Protein AF-A0A7S2TX66-F1 (afdb_monomer)

Foldseek 3Di:
DAQDDEDDQDQFRFDNPPHDPVVNVVQCPQQQSVVVCVVCVVVRVVSVVCNPDVVSVQVVVCVVPVPDDPVPDDDDTGDHDQFDTDNNYTDQDFDWDADVVRPDIDRRDDHPPCVVCVVVVVVVVVVVCVVSPVD

Radius of gyration: 18.82 Å; Cα contacts (8 Å, |Δi|>4): 135; chains: 1; bounding box: 47×26×48 Å

pLDDT: mean 87.05, std 7.03, range [56.78, 96.19]

Nearest PDB structures (foldseek):
  8w7f-assembly1_C  TM=8.902E-01  e=5.234E-09  Drosophila melanogaster
  8w7f-assembly1_A  TM=8.826E-01  e=1.239E-08  Drosophila melanogaster
  8w78-assembly1_D  TM=8.844E-01  e=1.511E-08  Drosophila melanogaster
  8w75-assembly1_D  TM=8.886E-01  e=2.403E-08  Drosophila melanogaster
  8w75-assembly1_C  TM=8.761E-01  e=1.239E-08  Drosophila melanogaster

Secondary structure (DSSP, 8-state):
-PPPS---SSTT--STT---HHHHHHHHH-HHHHHHHHHHHHHHHHHHHHHH-HHHHHHHHHTT-TT--GGG------------EETTEE--S-EEEE-SSTT-EEEEE--SSTTTTHHHHHHHHHHHHHHHT--

Solvent-accessible surface area (backbone atoms only — not comparable to full-atom values): 8257 Å² total; per-residue (Å²): 133,70,73,61,95,62,89,61,41,23,96,85,29,65,46,98,82,36,67,36,71,67,57,37,48,52,50,71,66,32,63,8,49,45,56,45,42,73,77,40,47,70,60,44,54,52,41,52,52,42,59,72,33,63,68,58,47,46,56,60,47,30,76,80,42,69,85,64,53,74,89,76,60,74,91,77,80,69,82,74,80,79,74,42,65,48,75,89,16,76,56,79,56,74,39,74,45,74,42,90,72,77,79,47,74,45,82,64,23,68,46,84,64,43,80,85,42,39,69,64,50,51,49,54,51,51,54,51,38,48,77,68,60,71,103

Organism: NCBI:txid641309

Sequence (135 aa):
LGPNATLAFQREGYRYRDINPMELTETLTHPGVLKVFSKHMLSGVQEIYKDFVLSSQIARLQEYVPSITKDHIGGWKSGVRALAVNEDGILDEFVIEVGVPKRVMNVRNAPSPACTASLRIAQGVVDNAEAAGFF

Structure (mmCIF, N/CA/C/O backbone):
data_AF-A0A7S2TX66-F1
#
_entry.id   AF-A0A7S2TX66-F1
#
loop_
_atom_site.group_PDB
_atom_site.id
_atom_site.type_symbol
_atom_site.label_atom_id
_atom_site.label_alt_id
_atom_site.label_comp_id
_atom_site.label_asym_id
_atom_site.label_entity_id
_atom_site.label_seq_id
_atom_site.pdbx_PDB_ins_code
_atom_site.Cartn_x
_atom_site.Cartn_y
_atom_site.Cartn_z
_atom_site.occupancy
_atom_site.B_iso_or_equiv
_atom_site.auth_seq_id
_atom_site.auth_comp_id
_atom_site.auth_asym_id
_atom_site.auth_atom_id
_atom_site.pdbx_PDB_model_num
ATOM 1 N N . LEU A 1 1 ? -17.974 3.384 5.609 1.00 56.78 1 LEU A N 1
ATOM 2 C CA . LEU A 1 1 ? -16.550 3.750 5.454 1.00 56.78 1 LEU A CA 1
ATOM 3 C C . LEU A 1 1 ? -15.761 2.545 5.920 1.00 56.78 1 LEU A C 1
ATOM 5 O O . LEU A 1 1 ? -15.972 2.126 7.049 1.00 56.78 1 LEU A O 1
ATOM 9 N N . GLY A 1 2 ? -15.021 1.902 5.017 1.00 57.34 2 GLY A N 1
ATOM 10 C CA . GLY A 1 2 ? -14.142 0.798 5.400 1.00 57.34 2 GLY A CA 1
ATOM 11 C C . GLY A 1 2 ? -12.968 1.311 6.238 1.00 57.34 2 GLY A C 1
ATOM 12 O O . GLY A 1 2 ? -12.828 2.531 6.369 1.00 57.34 2 GLY A O 1
ATOM 13 N N . PRO A 1 3 ? -12.149 0.405 6.791 1.00 57.19 3 PRO A N 1
ATOM 14 C CA . PRO A 1 3 ? -10.958 0.794 7.523 1.00 57.19 3 PRO A CA 1
ATOM 15 C C . PRO A 1 3 ? -10.108 1.748 6.683 1.00 57.19 3 PRO A C 1
ATOM 17 O O . PRO A 1 3 ? -9.984 1.576 5.463 1.00 57.19 3 PRO A O 1
ATOM 20 N N . ASN A 1 4 ? -9.584 2.784 7.326 1.00 68.75 4 ASN A N 1
ATOM 21 C CA . ASN A 1 4 ? -8.738 3.755 6.649 1.00 68.75 4 ASN A CA 1
ATOM 22 C C . ASN A 1 4 ? -7.341 3.168 6.399 1.00 68.75 4 ASN A C 1
ATOM 24 O O . ASN A 1 4 ? -7.000 2.074 6.852 1.00 68.75 4 ASN A O 1
ATOM 28 N N . ALA A 1 5 ? -6.532 3.871 5.604 1.00 75.19 5 ALA A N 1
ATOM 29 C CA . ALA A 1 5 ? -5.207 3.398 5.214 1.00 75.19 5 ALA A CA 1
ATOM 30 C C . ALA A 1 5 ? -4.299 3.241 6.447 1.00 75.19 5 ALA A C 1
ATOM 32 O O . ALA A 1 5 ? -3.768 4.217 6.977 1.00 75.19 5 ALA A O 1
ATOM 33 N N . THR A 1 6 ? -4.125 2.000 6.889 1.00 82.62 6 THR A N 1
ATOM 34 C CA . THR A 1 6 ? -3.268 1.606 8.008 1.00 82.62 6 THR A CA 1
ATOM 35 C C . THR A 1 6 ? -2.161 0.676 7.516 1.00 82.62 6 THR A C 1
ATOM 37 O O . THR A 1 6 ? -2.221 0.139 6.407 1.00 82.62 6 THR A O 1
ATOM 40 N N . LEU A 1 7 ? -1.101 0.526 8.314 1.00 87.00 7 LEU A N 1
ATOM 41 C CA . LEU A 1 7 ? 0.012 -0.356 7.970 1.00 87.00 7 LEU A CA 1
ATOM 42 C C . LEU A 1 7 ? -0.458 -1.819 7.954 1.00 87.00 7 LEU A C 1
ATOM 44 O O . LEU A 1 7 ? -0.948 -2.318 8.966 1.00 87.00 7 LEU A O 1
ATOM 48 N N . ALA A 1 8 ? -0.234 -2.515 6.840 1.00 89.44 8 ALA A N 1
ATOM 49 C CA . ALA A 1 8 ? -0.342 -3.967 6.784 1.00 89.44 8 ALA A CA 1
ATOM 50 C C . ALA A 1 8 ? 0.913 -4.618 7.390 1.00 89.44 8 ALA A C 1
ATOM 52 O O . ALA A 1 8 ? 2.035 -4.197 7.111 1.00 89.44 8 ALA A O 1
ATOM 53 N N . PHE A 1 9 ? 0.736 -5.664 8.201 1.00 90.75 9 PHE A N 1
ATOM 54 C CA . PHE A 1 9 ? 1.845 -6.386 8.847 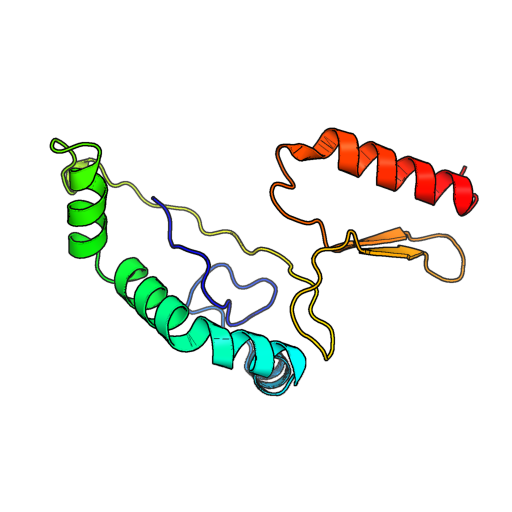1.00 90.75 9 PHE A CA 1
ATOM 55 C C . PHE A 1 9 ? 2.461 -7.488 7.968 1.00 90.75 9 PHE A C 1
ATOM 57 O O . PHE A 1 9 ? 3.316 -8.252 8.420 1.00 90.75 9 PHE A O 1
ATOM 64 N N . GLN A 1 10 ? 2.009 -7.561 6.719 1.00 92.50 10 GLN A N 1
ATOM 65 C CA . GLN A 1 10 ? 2.473 -8.439 5.656 1.00 92.50 10 GLN A CA 1
ATOM 66 C C . GLN A 1 10 ? 2.074 -7.804 4.311 1.00 92.50 10 GLN A C 1
ATOM 68 O O . GLN A 1 10 ? 0.996 -7.215 4.204 1.00 92.50 10 GLN A O 1
ATOM 73 N N . ARG A 1 11 ? 2.904 -7.939 3.273 1.00 90.06 11 ARG A N 1
ATOM 74 C CA . ARG A 1 11 ? 2.711 -7.371 1.922 1.00 90.06 11 ARG A CA 1
ATOM 75 C C . ARG A 1 11 ? 1.402 -7.799 1.260 1.00 90.06 11 ARG A C 1
ATOM 77 O O . ARG A 1 11 ? 0.828 -7.036 0.493 1.00 90.06 11 ARG A O 1
ATOM 84 N N . GLU A 1 12 ? 0.921 -8.993 1.591 1.00 91.06 12 GLU A N 1
ATOM 85 C CA . GLU A 1 12 ? -0.353 -9.555 1.122 1.00 91.06 12 GLU A CA 1
ATOM 86 C C . GLU A 1 12 ? -1.303 -9.879 2.291 1.00 91.06 12 GLU A C 1
ATOM 88 O O . GLU A 1 12 ? -2.189 -10.722 2.176 1.00 91.06 12 GLU A O 1
ATOM 93 N N . GLY A 1 13 ? -1.114 -9.225 3.442 1.00 90.62 13 GLY A N 1
ATOM 94 C CA . GLY A 1 13 ? -1.928 -9.436 4.638 1.00 90.62 13 GLY A CA 1
ATOM 95 C C . GLY A 1 13 ? -3.256 -8.688 4.567 1.00 90.62 13 GLY A C 1
ATOM 96 O O . GLY A 1 13 ? -3.308 -7.477 4.770 1.00 90.62 13 GLY A O 1
ATOM 97 N N . TYR A 1 14 ? -4.350 -9.406 4.319 1.00 88.75 14 TYR A N 1
ATOM 98 C CA . TYR A 1 14 ? -5.693 -8.820 4.260 1.00 88.75 14 TYR A CA 1
ATOM 99 C C . TYR A 1 14 ? -6.351 -8.721 5.644 1.00 88.75 14 TYR A C 1
ATOM 101 O O . TYR A 1 14 ? -7.383 -8.069 5.795 1.00 88.75 14 TYR A O 1
ATOM 109 N N . ARG A 1 15 ? -5.807 -9.352 6.683 1.00 87.88 15 ARG A N 1
ATOM 110 C CA . ARG A 1 15 ? -6.337 -9.297 8.053 1.00 87.88 15 ARG A CA 1
ATOM 111 C C . ARG A 1 15 ? -5.289 -8.716 8.990 1.00 87.88 15 ARG A C 1
ATOM 113 O O . ARG A 1 15 ? -4.108 -8.985 8.840 1.00 87.88 15 ARG A O 1
ATOM 120 N N . TYR A 1 16 ? -5.720 -8.052 10.062 1.00 83.75 16 TYR A N 1
ATOM 121 C CA . TYR A 1 16 ? -4.800 -7.586 11.115 1.00 83.75 16 TYR A CA 1
ATOM 122 C C . TYR A 1 16 ? -4.005 -8.711 11.800 1.00 83.75 16 TYR A C 1
ATOM 124 O O . TYR A 1 16 ? -3.012 -8.444 12.466 1.00 83.75 16 TYR A O 1
ATOM 132 N N . ARG A 1 17 ? -4.463 -9.964 11.682 1.00 88.44 17 ARG A N 1
ATOM 133 C CA . ARG A 1 17 ? -3.769 -11.145 12.214 1.00 88.44 17 ARG A CA 1
ATOM 134 C C . ARG A 1 17 ? -2.764 -11.746 11.228 1.00 88.44 17 ARG A C 1
ATOM 136 O O . ARG A 1 17 ? -2.015 -12.629 11.633 1.00 88.44 17 ARG A O 1
ATOM 143 N N . ASP A 1 18 ? -2.753 -11.289 9.977 1.00 92.44 18 ASP A N 1
ATOM 144 C CA . ASP A 1 18 ? -1.798 -11.729 8.964 1.00 92.44 18 ASP A CA 1
ATOM 145 C C . ASP A 1 18 ? -0.494 -10.964 9.209 1.00 92.44 18 ASP A C 1
ATOM 147 O O . ASP A 1 18 ? -0.343 -9.802 8.830 1.00 92.44 18 ASP A O 1
ATOM 151 N N . ILE A 1 19 ? 0.408 -11.596 9.957 1.00 94.31 19 ILE A N 1
ATOM 152 C CA . ILE A 1 19 ? 1.662 -10.997 10.408 1.00 94.31 19 ILE A CA 1
ATOM 153 C C . ILE A 1 19 ? 2.806 -11.842 9.866 1.00 94.31 19 ILE A C 1
ATOM 155 O O . ILE A 1 19 ? 2.923 -13.021 10.203 1.00 94.31 19 ILE A O 1
ATOM 159 N N . ASN A 1 20 ? 3.690 -11.212 9.096 1.00 96.19 20 ASN A N 1
ATOM 160 C CA . ASN A 1 20 ? 4.980 -11.780 8.740 1.00 96.19 20 ASN A CA 1
ATOM 161 C C . ASN A 1 20 ? 6.075 -10.989 9.476 1.00 96.19 20 ASN A C 1
ATOM 163 O O . ASN A 1 20 ? 6.384 -9.867 9.072 1.00 96.19 20 ASN A O 1
ATOM 167 N N . PRO A 1 21 ? 6.685 -11.545 10.543 1.00 95.19 21 PRO A N 1
ATOM 168 C CA . PRO A 1 21 ? 7.699 -10.839 11.322 1.00 95.19 21 PRO A CA 1
ATOM 169 C C . PRO A 1 21 ? 8.880 -10.347 10.482 1.00 95.19 21 PRO A C 1
ATOM 171 O O . PRO A 1 21 ? 9.390 -9.266 10.742 1.00 95.19 21 PRO A O 1
ATOM 174 N N . MET A 1 22 ? 9.286 -11.102 9.457 1.00 96.06 22 MET A N 1
ATOM 175 C CA . MET A 1 22 ? 10.417 -10.744 8.601 1.00 96.06 22 MET A CA 1
ATOM 176 C C . MET A 1 22 ? 10.108 -9.507 7.752 1.00 96.06 22 MET A C 1
ATOM 178 O O . MET A 1 22 ? 10.880 -8.552 7.757 1.00 96.06 22 MET A O 1
ATOM 182 N N . GLU A 1 23 ? 8.953 -9.494 7.083 1.00 94.56 23 GLU A N 1
ATOM 183 C CA . GLU A 1 23 ? 8.502 -8.344 6.284 1.00 94.56 23 GLU A CA 1
ATOM 184 C C . GLU A 1 23 ? 8.201 -7.125 7.159 1.00 94.56 23 GLU A C 1
ATOM 186 O O . GLU A 1 23 ? 8.483 -5.987 6.777 1.00 94.56 23 GLU A O 1
ATOM 191 N N . LEU A 1 24 ? 7.645 -7.354 8.351 1.00 93.81 24 LEU A N 1
ATOM 192 C CA . LEU A 1 24 ? 7.369 -6.292 9.305 1.00 93.81 24 LEU A CA 1
ATOM 193 C C . LEU A 1 24 ? 8.668 -5.662 9.809 1.00 93.81 24 LEU A C 1
ATOM 195 O O . LEU A 1 24 ? 8.764 -4.439 9.846 1.00 93.81 24 LEU A O 1
ATOM 199 N N . THR A 1 25 ? 9.678 -6.465 10.158 1.00 95.31 25 THR A N 1
ATOM 200 C CA . THR A 1 25 ? 10.999 -5.947 10.526 1.00 95.31 25 THR A CA 1
ATOM 201 C C . THR A 1 25 ? 11.614 -5.169 9.369 1.00 95.31 25 THR A C 1
ATOM 203 O O . THR A 1 25 ? 11.991 -4.025 9.587 1.00 95.31 25 THR A O 1
ATOM 206 N N . GLU A 1 26 ? 11.633 -5.715 8.148 1.00 94.56 26 GLU A N 1
ATOM 207 C CA . GLU A 1 26 ? 12.142 -5.018 6.954 1.00 94.56 26 GLU A CA 1
ATOM 208 C C . GLU A 1 26 ? 11.486 -3.637 6.787 1.00 94.56 26 GLU A C 1
ATOM 210 O O . GLU A 1 26 ? 12.172 -2.621 6.659 1.00 94.56 26 GLU A O 1
ATOM 215 N N . THR A 1 27 ? 10.155 -3.593 6.887 1.00 92.62 27 THR A N 1
ATOM 216 C CA . THR A 1 27 ? 9.352 -2.370 6.767 1.00 92.62 27 THR A CA 1
ATOM 217 C C . THR A 1 27 ? 9.663 -1.371 7.881 1.00 92.62 27 THR A C 1
ATOM 219 O O . THR A 1 27 ? 9.870 -0.191 7.610 1.00 92.62 27 THR A O 1
ATOM 222 N N . LEU A 1 28 ? 9.736 -1.828 9.133 1.00 92.62 28 LEU A N 1
ATOM 223 C CA . LEU A 1 28 ? 10.006 -0.973 10.291 1.00 92.62 28 LEU A CA 1
ATOM 224 C C . LEU A 1 28 ? 11.471 -0.529 10.389 1.00 92.62 28 LEU A C 1
ATOM 226 O O . LEU A 1 28 ? 11.753 0.435 11.090 1.00 92.62 28 LEU A O 1
ATOM 230 N N . THR A 1 29 ? 12.401 -1.190 9.698 1.00 94.69 29 THR A N 1
ATOM 231 C CA . THR A 1 29 ? 13.811 -0.771 9.642 1.00 94.69 29 THR A CA 1
ATOM 232 C C . THR A 1 29 ? 14.152 0.055 8.406 1.00 94.69 29 THR A C 1
ATOM 234 O O . THR A 1 29 ? 15.227 0.649 8.354 1.00 94.69 29 THR A O 1
ATOM 237 N N . HIS A 1 30 ? 13.263 0.122 7.411 1.00 94.62 30 HIS A N 1
ATOM 238 C CA . HIS A 1 30 ? 13.531 0.857 6.182 1.00 94.62 30 HIS A CA 1
ATOM 239 C C . HIS A 1 30 ? 13.538 2.378 6.443 1.00 94.62 30 HIS A C 1
ATOM 241 O O . HIS A 1 30 ? 12.532 2.929 6.907 1.00 94.62 30 HIS A O 1
ATOM 247 N N . PRO A 1 31 ? 14.624 3.103 6.112 1.00 94.06 31 PRO A N 1
ATOM 248 C CA . PRO A 1 31 ? 14.799 4.508 6.495 1.00 94.06 31 PRO A CA 1
ATOM 249 C C . PRO A 1 31 ? 13.706 5.420 5.927 1.00 94.06 31 PRO A C 1
ATOM 251 O O . PRO A 1 31 ? 13.162 6.266 6.640 1.00 94.06 31 PRO A O 1
ATOM 254 N N . GLY A 1 32 ? 13.302 5.196 4.676 1.00 93.88 32 GLY A N 1
ATOM 255 C CA . GLY A 1 32 ? 12.210 5.950 4.063 1.00 93.88 32 GLY A CA 1
ATOM 256 C C . GLY A 1 32 ? 10.849 5.690 4.697 1.00 93.88 32 GLY A C 1
ATOM 257 O O . GLY A 1 32 ? 10.039 6.604 4.829 1.00 93.88 32 GLY A O 1
ATOM 258 N N . VAL A 1 33 ? 10.610 4.459 5.161 1.00 92.50 33 VAL A N 1
ATOM 259 C CA . VAL A 1 33 ? 9.361 4.106 5.843 1.00 92.50 33 VAL A CA 1
ATOM 260 C C . VAL A 1 33 ? 9.326 4.779 7.212 1.00 92.50 33 VAL A C 1
ATOM 262 O O . VAL A 1 33 ? 8.333 5.411 7.559 1.00 92.50 33 VAL A O 1
ATOM 265 N N . LEU A 1 34 ? 10.436 4.753 7.952 1.00 92.69 34 LEU A N 1
ATOM 266 C CA . LEU A 1 34 ? 10.578 5.472 9.220 1.00 92.69 34 LEU A CA 1
ATOM 267 C C . LEU A 1 34 ? 10.375 6.986 9.068 1.00 92.69 34 LEU A C 1
ATOM 269 O O . LEU A 1 34 ? 9.718 7.611 9.901 1.00 92.69 34 LEU A O 1
ATOM 273 N N . LYS A 1 35 ? 10.887 7.581 7.986 1.00 92.25 35 LYS A N 1
ATOM 274 C CA . LYS A 1 35 ? 10.697 9.004 7.661 1.00 92.25 35 LYS A CA 1
ATOM 275 C C . LYS A 1 35 ? 9.235 9.346 7.354 1.00 92.25 35 LYS A C 1
ATOM 277 O O . LYS A 1 35 ? 8.778 10.436 7.687 1.00 92.25 35 LYS A O 1
ATOM 282 N N . VAL A 1 36 ? 8.495 8.426 6.739 1.00 89.81 36 VAL A N 1
ATOM 283 C CA . VAL A 1 36 ? 7.049 8.565 6.497 1.00 89.81 36 VAL A CA 1
ATOM 284 C C . VAL A 1 36 ? 6.274 8.410 7.803 1.00 89.81 36 VAL A C 1
ATOM 286 O O . VAL A 1 36 ? 5.427 9.248 8.116 1.00 89.81 36 VAL A O 1
ATOM 289 N N . PHE A 1 37 ? 6.596 7.390 8.601 1.00 88.81 37 PHE A N 1
ATOM 290 C CA . PHE A 1 37 ? 5.970 7.171 9.900 1.00 88.81 37 PHE A CA 1
ATOM 291 C C . PHE A 1 37 ? 6.152 8.370 10.816 1.00 88.81 37 PHE A C 1
ATOM 293 O O . PHE A 1 37 ? 5.162 8.870 11.333 1.00 88.81 37 PHE A O 1
ATOM 300 N N . SER A 1 38 ? 7.365 8.904 10.967 1.00 89.25 38 SER A N 1
ATOM 301 C CA . SER A 1 38 ? 7.619 10.040 11.864 1.00 89.25 38 SER A CA 1
ATOM 302 C C . SER A 1 38 ? 6.775 11.277 11.536 1.00 89.25 38 SER A C 1
ATOM 304 O O . SER A 1 38 ? 6.357 11.989 12.448 1.00 89.25 38 SER A O 1
ATOM 306 N N . LYS A 1 39 ? 6.446 11.497 10.256 1.00 87.00 39 LYS A N 1
ATOM 307 C CA . LYS A 1 39 ? 5.562 12.584 9.807 1.00 87.00 39 LYS A CA 1
ATOM 308 C C . LYS A 1 39 ? 4.074 12.305 10.047 1.00 87.00 39 LYS A C 1
ATOM 310 O O . LYS A 1 39 ? 3.307 13.247 10.227 1.00 87.00 39 LYS A O 1
ATOM 315 N N . HIS A 1 40 ? 3.661 11.035 10.053 1.00 83.94 40 HIS A N 1
ATOM 316 C CA . HIS A 1 40 ? 2.250 10.619 10.048 1.00 83.94 40 HIS A CA 1
ATOM 317 C C . HIS A 1 40 ? 1.857 9.681 11.204 1.00 83.94 40 HIS A C 1
ATOM 319 O O . HIS A 1 40 ? 0.782 9.080 11.181 1.00 83.94 40 HIS A O 1
ATOM 325 N N . MET A 1 41 ? 2.687 9.562 12.245 1.00 81.44 41 MET A N 1
ATOM 326 C CA . MET A 1 41 ? 2.451 8.646 13.367 1.00 81.44 41 MET A CA 1
ATOM 327 C C . MET A 1 41 ? 1.114 8.918 14.054 1.00 81.44 41 MET A C 1
ATOM 329 O O . MET A 1 41 ? 0.335 7.996 14.295 1.00 81.44 41 MET A O 1
ATOM 333 N N . LEU A 1 42 ? 0.840 10.190 14.356 1.00 81.62 42 LEU A N 1
ATOM 334 C CA . LEU A 1 42 ? -0.367 10.579 15.080 1.00 81.62 42 LEU A CA 1
ATOM 335 C C . LEU A 1 42 ? -1.628 10.237 14.281 1.00 81.62 42 LEU A C 1
ATOM 337 O O . LEU A 1 42 ? -2.564 9.664 14.834 1.00 81.62 42 LEU A O 1
ATOM 341 N N . SER A 1 43 ? -1.631 10.535 12.979 1.00 79.12 43 SER A N 1
ATOM 342 C CA . SER A 1 43 ? -2.746 10.172 12.106 1.00 79.12 43 SER A CA 1
ATOM 343 C C . SER A 1 43 ? -2.892 8.657 12.000 1.00 79.12 43 SER A C 1
ATOM 345 O O . SER A 1 43 ? -4.001 8.157 12.125 1.00 79.12 43 SER A O 1
ATOM 347 N N . GLY A 1 44 ? -1.790 7.911 11.866 1.00 80.25 44 GLY A N 1
ATOM 348 C CA . GLY A 1 44 ? -1.825 6.449 11.769 1.00 80.25 44 GLY A CA 1
ATOM 349 C C . GLY A 1 44 ? -2.455 5.784 12.996 1.00 80.25 44 GLY A C 1
ATOM 350 O O . GLY A 1 44 ? -3.330 4.934 12.855 1.00 80.25 44 GLY A O 1
ATOM 351 N N . VAL A 1 45 ? -2.079 6.213 14.206 1.00 81.25 45 VAL A N 1
ATOM 352 C CA . VAL A 1 45 ? -2.667 5.692 15.454 1.00 81.25 45 VAL A CA 1
ATOM 353 C C . VAL A 1 45 ? -4.149 6.050 15.567 1.00 81.25 45 VAL A C 1
ATOM 355 O O . VAL A 1 45 ? -4.958 5.212 15.963 1.00 81.25 45 VAL A O 1
ATOM 358 N N . GLN A 1 46 ? -4.521 7.279 15.201 1.00 80.50 46 GLN A N 1
ATOM 359 C CA . GLN A 1 46 ? -5.921 7.699 15.197 1.00 80.50 46 GLN A CA 1
ATOM 360 C C . GLN A 1 46 ? -6.762 6.888 14.208 1.00 80.50 46 GLN A C 1
ATOM 362 O O . GLN A 1 46 ? -7.906 6.570 14.525 1.00 80.50 46 GLN A O 1
ATOM 367 N N . GLU A 1 47 ? -6.218 6.539 13.041 1.00 82.12 47 GLU A N 1
ATOM 368 C CA . GLU A 1 47 ? -6.918 5.696 12.069 1.00 82.12 47 GLU A CA 1
ATOM 369 C C . GLU A 1 47 ? -7.092 4.265 12.572 1.00 82.12 47 GLU A C 1
ATOM 371 O O . GLU A 1 47 ? -8.208 3.756 12.562 1.00 82.12 47 GLU A O 1
ATOM 376 N N . ILE A 1 48 ? -6.049 3.662 13.151 1.00 80.19 48 ILE A N 1
ATOM 377 C CA . ILE A 1 48 ? -6.164 2.341 13.785 1.00 80.19 48 ILE A CA 1
ATOM 378 C C . ILE A 1 48 ? -7.255 2.360 14.864 1.00 80.19 48 ILE A C 1
ATOM 380 O O . ILE A 1 48 ? -8.124 1.493 14.891 1.00 80.19 48 ILE A O 1
ATOM 384 N N . TYR A 1 49 ? -7.263 3.366 15.741 1.00 80.56 49 TYR A N 1
ATOM 385 C CA . TYR A 1 49 ? -8.285 3.474 16.783 1.00 80.56 49 TYR A CA 1
ATOM 386 C C . TYR A 1 49 ? -9.707 3.551 16.204 1.00 80.56 49 TYR A C 1
ATOM 388 O O . TYR A 1 49 ? -10.613 2.867 16.685 1.00 80.56 49 TYR A O 1
ATOM 396 N N . LYS A 1 50 ? -9.908 4.347 15.148 1.00 76.25 50 LYS A N 1
ATOM 397 C CA . LYS A 1 50 ? -11.203 4.442 14.459 1.00 76.25 50 LYS A CA 1
ATOM 398 C C . LYS A 1 50 ? -11.594 3.113 13.820 1.00 76.25 50 LYS A C 1
ATOM 400 O O . LYS A 1 50 ? -12.766 2.760 13.881 1.00 76.25 50 LYS A O 1
ATOM 405 N N . ASP A 1 51 ? -10.650 2.356 13.272 1.00 77.50 51 ASP A N 1
ATOM 406 C CA . ASP A 1 51 ? -10.917 1.065 12.631 1.00 77.50 51 ASP A CA 1
ATOM 407 C C . ASP A 1 51 ? -11.434 0.006 13.625 1.00 77.50 51 ASP A C 1
ATOM 409 O O . ASP A 1 51 ? -12.290 -0.808 13.273 1.00 77.50 51 ASP A O 1
ATOM 413 N N . PHE A 1 52 ? -10.981 0.044 14.884 1.00 79.31 52 PHE A N 1
ATOM 414 C CA . PHE A 1 52 ? -11.402 -0.910 15.920 1.00 79.31 52 PHE A CA 1
ATOM 415 C C . PHE A 1 52 ? -12.663 -0.494 16.693 1.00 79.31 52 PHE A C 1
ATOM 417 O O . PHE A 1 52 ? -13.358 -1.354 17.241 1.00 79.31 52 PHE A O 1
ATOM 424 N N . VAL A 1 53 ? -12.988 0.801 16.750 1.00 84.69 53 VAL A N 1
ATOM 425 C CA . VAL A 1 53 ? -14.113 1.314 17.546 1.00 84.69 53 VAL A CA 1
ATOM 426 C C . VAL A 1 53 ? -15.311 1.631 16.653 1.00 84.69 53 VAL A C 1
ATOM 428 O O . VAL A 1 53 ? -15.488 2.750 16.175 1.00 84.69 53 VAL A O 1
ATOM 431 N N . LEU A 1 54 ? -16.194 0.643 16.483 1.00 83.38 54 LEU A N 1
ATOM 432 C CA . LEU A 1 54 ? -17.395 0.754 15.642 1.00 83.38 54 LEU A CA 1
ATOM 433 C C . LEU A 1 54 ? -18.284 1.963 15.991 1.00 83.38 54 LEU A C 1
ATOM 435 O O . LEU A 1 54 ? -18.836 2.602 15.100 1.00 83.38 54 LEU A O 1
ATOM 439 N N . SER A 1 55 ? -18.417 2.311 17.274 1.00 85.75 55 SER A N 1
ATOM 440 C CA . SER A 1 55 ? -19.196 3.483 17.702 1.00 85.75 55 SER A CA 1
ATOM 441 C C . SER A 1 55 ? -18.597 4.802 17.209 1.00 85.75 55 SER A C 1
ATOM 443 O O . SER A 1 55 ? -19.343 5.696 16.820 1.00 85.75 55 SER A O 1
ATOM 445 N N . SER A 1 56 ? -17.266 4.905 17.165 1.00 84.12 56 SER A N 1
ATOM 446 C CA . SER A 1 56 ? -16.547 6.064 16.625 1.00 84.12 56 SER A CA 1
ATOM 447 C C . SER A 1 56 ? -16.783 6.201 15.117 1.00 84.12 56 SER A C 1
ATOM 449 O O . SER A 1 56 ? -17.052 7.294 14.620 1.00 84.12 56 SER A O 1
ATOM 451 N N . GLN A 1 57 ? -16.787 5.077 14.391 1.00 84.06 57 GLN A N 1
ATOM 452 C CA . GLN A 1 57 ? -17.117 5.059 12.962 1.00 84.06 57 GLN A CA 1
ATOM 453 C C . GLN A 1 57 ? -18.557 5.506 12.701 1.00 84.06 57 GLN A C 1
ATOM 455 O O . GLN A 1 57 ? -18.789 6.316 11.805 1.00 84.06 57 GLN A O 1
ATOM 460 N N . ILE A 1 58 ? -19.519 5.002 13.484 1.00 88.44 58 ILE A N 1
ATOM 461 C CA . ILE A 1 58 ? -20.933 5.389 13.374 1.00 88.44 58 ILE A CA 1
ATOM 462 C C . ILE A 1 58 ? -21.098 6.882 13.650 1.00 88.44 58 ILE A C 1
ATOM 464 O O . ILE A 1 58 ? -21.714 7.566 12.840 1.00 88.44 58 ILE A O 1
ATOM 468 N N . ALA A 1 59 ? -20.513 7.401 14.733 1.00 88.44 5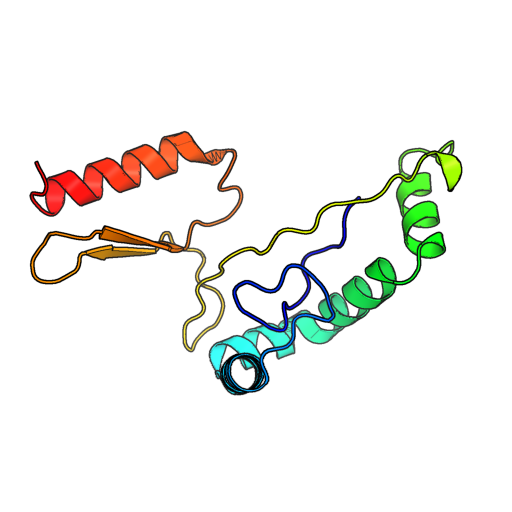9 ALA A N 1
ATOM 469 C CA . ALA A 1 59 ? -20.610 8.818 15.081 1.00 88.44 59 ALA A CA 1
ATOM 470 C C . ALA A 1 59 ? -20.105 9.719 13.942 1.00 88.44 59 ALA A C 1
ATOM 472 O O . ALA A 1 59 ? -20.760 10.690 13.576 1.00 88.44 59 ALA A O 1
ATOM 473 N N . ARG A 1 60 ? -18.987 9.347 13.307 1.00 86.25 60 ARG A N 1
ATOM 474 C CA . ARG A 1 60 ? -18.433 10.096 12.173 1.00 86.25 60 ARG A CA 1
ATOM 475 C C . ARG A 1 60 ? -19.261 9.957 10.897 1.00 86.25 60 ARG A C 1
ATOM 477 O O . ARG A 1 60 ? -19.357 10.899 10.123 1.00 86.25 60 ARG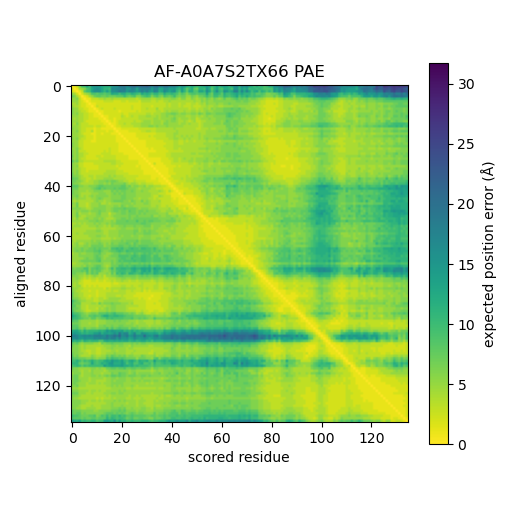 A O 1
ATOM 484 N N . LEU A 1 61 ? -19.874 8.798 10.662 1.00 88.25 61 LEU A N 1
ATOM 485 C CA . LEU A 1 61 ? -20.835 8.619 9.570 1.00 88.25 61 LEU A CA 1
ATOM 486 C C . LEU A 1 61 ? -22.090 9.473 9.777 1.00 88.25 61 LEU A C 1
ATOM 488 O O . LEU A 1 61 ? -22.615 10.022 8.812 1.00 88.25 61 LEU A O 1
ATOM 492 N N . GLN A 1 62 ? -22.534 9.621 11.024 1.00 92.81 62 GLN A N 1
ATOM 493 C CA . GLN A 1 62 ? -23.690 10.434 11.393 1.00 92.81 62 GLN A CA 1
ATOM 494 C C . GLN A 1 62 ? -23.467 11.937 11.181 1.00 92.81 62 GLN A C 1
ATOM 496 O O . GLN A 1 62 ? -24.447 12.650 10.987 1.00 92.81 62 GLN A O 1
ATOM 501 N N . GLU A 1 63 ? -22.213 12.410 11.116 1.00 93.00 63 GLU A N 1
ATOM 502 C CA . GLU A 1 63 ? -21.893 13.779 10.670 1.00 93.00 63 GLU A CA 1
ATOM 503 C C . GLU A 1 63 ? -22.380 14.044 9.230 1.00 93.00 63 GLU A C 1
ATOM 505 O O . GLU A 1 63 ? -22.734 15.173 8.901 1.00 93.00 63 GLU A O 1
ATOM 510 N N . TYR A 1 64 ? -22.432 13.010 8.379 1.00 91.88 64 TYR A N 1
ATOM 511 C CA . TYR A 1 64 ? -22.880 13.107 6.982 1.00 91.88 64 TYR A CA 1
ATOM 512 C C . TYR A 1 64 ? -24.306 12.585 6.784 1.00 91.88 64 TYR A C 1
ATOM 514 O O . TYR A 1 64 ? -25.081 13.159 6.022 1.00 91.88 64 TYR A O 1
ATOM 522 N N . VAL A 1 65 ? -24.652 11.478 7.447 1.00 93.94 65 VAL A N 1
ATOM 523 C CA . VAL A 1 65 ? -25.955 10.810 7.334 1.00 93.94 65 VAL A CA 1
ATOM 524 C C . VAL A 1 65 ? -26.455 10.434 8.738 1.00 93.94 65 VAL A C 1
ATOM 526 O O . VAL A 1 65 ? -26.193 9.324 9.212 1.00 93.94 65 VAL A O 1
ATOM 529 N N . PRO A 1 66 ? -27.201 11.330 9.417 1.00 94.25 66 PRO A N 1
ATOM 530 C CA . PRO A 1 66 ? -27.594 11.160 10.822 1.00 94.25 66 PRO A CA 1
ATOM 531 C C . PRO A 1 66 ? -28.434 9.912 11.125 1.00 94.25 66 PRO A C 1
ATOM 533 O O . PRO A 1 66 ? -28.462 9.444 12.258 1.00 94.25 66 PRO A O 1
ATOM 536 N N . SER A 1 67 ? -29.120 9.357 10.123 1.00 94.81 67 SER A N 1
ATOM 537 C CA . SER A 1 67 ? -29.969 8.168 10.263 1.00 94.81 67 SER A CA 1
ATOM 538 C C . SER A 1 67 ? -29.201 6.842 10.262 1.00 94.81 67 SER A C 1
ATOM 540 O O . SER A 1 67 ? -29.813 5.785 10.423 1.00 94.81 67 SER A O 1
ATOM 542 N N . ILE A 1 68 ? -27.875 6.853 10.069 1.00 92.62 68 ILE A N 1
ATOM 543 C CA . ILE A 1 68 ? -27.070 5.631 10.124 1.00 92.62 68 ILE A CA 1
ATOM 544 C C . ILE A 1 68 ? -27.086 5.063 11.547 1.00 92.62 68 ILE A C 1
ATOM 546 O O . ILE A 1 68 ? -26.767 5.745 12.519 1.00 92.62 68 ILE A O 1
ATOM 550 N N . THR A 1 69 ? -27.419 3.780 11.652 1.00 90.94 69 THR A N 1
ATOM 551 C CA . THR A 1 69 ? -27.364 2.983 12.874 1.00 90.94 69 THR A CA 1
ATOM 552 C C . THR A 1 69 ? -26.419 1.806 12.655 1.00 90.94 69 THR A C 1
ATOM 554 O O . THR A 1 69 ? -25.962 1.542 11.539 1.00 90.94 69 THR A O 1
ATOM 557 N N . LYS A 1 70 ? -26.131 1.067 13.728 1.00 88.06 70 LYS A N 1
ATOM 558 C CA . LYS A 1 70 ? -25.307 -0.143 13.669 1.00 88.06 70 LYS A CA 1
ATOM 559 C C . LYS A 1 70 ? -25.883 -1.203 12.720 1.00 88.06 70 LYS A C 1
ATOM 561 O O . LYS A 1 70 ? -25.111 -1.906 12.081 1.00 88.06 70 LYS A O 1
ATOM 566 N N . ASP A 1 71 ? -27.206 -1.281 12.595 1.00 89.44 71 ASP A N 1
ATOM 567 C CA . ASP A 1 71 ? -27.886 -2.293 11.774 1.00 89.44 71 ASP A CA 1
ATOM 568 C C . ASP A 1 71 ? -27.690 -2.066 10.268 1.00 89.44 71 ASP A C 1
ATOM 570 O O . ASP A 1 71 ? -27.835 -2.986 9.469 1.00 89.44 71 ASP A O 1
ATOM 574 N N . HIS A 1 72 ? -27.295 -0.852 9.874 1.00 88.50 72 HIS A N 1
ATOM 575 C CA . HIS A 1 72 ? -26.916 -0.530 8.498 1.00 88.50 72 HIS A CA 1
ATOM 576 C C . HIS A 1 72 ? -25.464 -0.918 8.171 1.00 88.50 72 HIS A C 1
ATOM 578 O O . HIS A 1 72 ? -25.043 -0.805 7.018 1.00 88.50 72 HIS A O 1
ATOM 584 N N . ILE A 1 73 ? -24.678 -1.356 9.162 1.00 82.81 73 ILE A N 1
ATOM 585 C CA . ILE A 1 73 ? -23.271 -1.716 8.975 1.00 82.81 73 ILE A CA 1
ATOM 586 C C . ILE A 1 73 ? -23.151 -3.225 8.761 1.00 82.81 73 ILE A C 1
ATOM 588 O O . ILE A 1 73 ? -23.227 -4.021 9.695 1.00 82.81 73 ILE A O 1
ATOM 592 N N . GLY A 1 74 ? -22.926 -3.607 7.504 1.00 81.12 74 GLY A N 1
ATOM 593 C CA . GLY A 1 74 ? -22.546 -4.965 7.126 1.00 81.12 74 GLY A CA 1
ATOM 594 C C . GLY A 1 74 ? -21.046 -5.236 7.283 1.00 81.12 74 GLY A C 1
ATOM 595 O O . GLY A 1 74 ? -20.252 -4.351 7.602 1.00 81.12 74 GLY A O 1
ATOM 596 N N . GLY A 1 75 ? -20.645 -6.479 7.010 1.00 76.88 75 GLY A N 1
ATOM 597 C CA . GLY A 1 75 ? -19.231 -6.843 6.933 1.00 76.88 75 GLY A CA 1
ATOM 598 C C . GLY A 1 75 ? -18.523 -6.110 5.792 1.00 76.88 75 GLY A C 1
ATOM 599 O O . GLY A 1 75 ? -19.083 -5.925 4.712 1.00 76.88 75 GLY A O 1
ATOM 600 N N . TRP A 1 76 ? -17.274 -5.716 6.020 1.00 75.88 76 TRP A N 1
ATOM 601 C CA . TRP A 1 76 ? -16.424 -5.109 5.002 1.00 75.88 76 TRP A CA 1
ATOM 602 C C . TRP A 1 76 ? -15.337 -6.080 4.550 1.00 75.88 76 TRP A C 1
ATOM 604 O O . TRP A 1 76 ? -14.890 -6.952 5.297 1.00 75.88 76 TRP A O 1
ATOM 614 N N . LYS A 1 77 ? -14.896 -5.904 3.305 1.00 79.50 77 LYS A N 1
ATOM 615 C CA . LYS A 1 77 ? -13.651 -6.494 2.818 1.00 79.50 77 LYS A CA 1
ATOM 616 C C . LYS A 1 77 ? -12.522 -5.499 3.050 1.00 79.50 77 LYS A C 1
ATOM 618 O O . LYS A 1 77 ? -12.726 -4.290 2.959 1.00 79.50 77 LYS A O 1
ATOM 623 N N . SER A 1 78 ? -11.345 -6.016 3.349 1.00 84.69 78 SER A N 1
ATOM 624 C CA . SER A 1 78 ? -10.101 -5.258 3.358 1.00 84.69 78 SER A CA 1
ATOM 625 C C . SER A 1 78 ? -9.477 -5.250 1.964 1.00 84.69 78 SER A C 1
ATOM 627 O O . SER A 1 78 ? -9.759 -6.114 1.130 1.00 84.69 78 SER A O 1
ATOM 629 N N . GLY A 1 79 ? -8.619 -4.267 1.718 1.00 86.69 79 GLY A N 1
ATOM 630 C CA . GLY A 1 79 ? -7.762 -4.212 0.543 1.00 86.69 79 GLY A CA 1
ATOM 631 C C . GLY A 1 79 ? -6.355 -3.819 0.963 1.00 86.69 79 GLY A C 1
ATOM 632 O O . GLY A 1 79 ? -6.196 -3.006 1.872 1.00 86.69 79 GLY A O 1
ATOM 633 N N . VAL A 1 80 ? -5.350 -4.387 0.300 1.00 88.19 80 VAL A N 1
ATOM 634 C CA . VAL A 1 80 ? -3.950 -4.003 0.489 1.00 88.19 80 VAL A CA 1
ATOM 635 C C . VAL A 1 80 ? -3.513 -3.178 -0.712 1.00 88.19 80 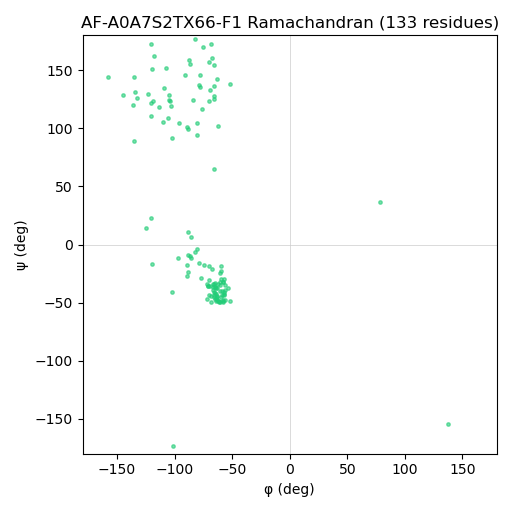VAL A C 1
ATOM 637 O O . VAL A 1 80 ? -3.723 -3.571 -1.860 1.00 88.19 80 VAL A O 1
ATOM 640 N N . ARG A 1 81 ? -2.928 -2.010 -0.449 1.00 87.12 81 ARG A N 1
ATOM 641 C CA . ARG A 1 81 ? -2.385 -1.134 -1.485 1.00 87.12 81 ARG A CA 1
ATOM 642 C C . ARG A 1 81 ? -0.867 -1.248 -1.498 1.00 87.12 81 ARG A C 1
ATOM 644 O O . ARG A 1 81 ? -0.226 -0.955 -0.494 1.00 87.12 81 ARG A O 1
ATOM 651 N N . ALA A 1 82 ? -0.307 -1.598 -2.652 1.00 87.69 82 ALA A N 1
ATOM 652 C CA . ALA A 1 82 ? 1.125 -1.472 -2.884 1.00 87.69 82 ALA A CA 1
ATOM 653 C C . ALA A 1 82 ? 1.512 0.013 -2.957 1.00 87.69 82 ALA A C 1
ATOM 655 O O . ALA A 1 82 ? 0.850 0.805 -3.636 1.00 87.69 82 ALA A O 1
ATOM 656 N N . LEU A 1 83 ? 2.574 0.379 -2.244 1.00 88.06 83 LEU A N 1
ATOM 657 C CA . LEU A 1 83 ? 3.119 1.728 -2.225 1.00 88.06 83 LEU A CA 1
ATOM 658 C C . LEU A 1 83 ? 4.636 1.637 -2.313 1.00 88.06 83 LEU A C 1
ATOM 660 O O . LEU A 1 83 ? 5.267 1.015 -1.458 1.00 88.06 83 LEU A O 1
ATOM 664 N N . ALA A 1 84 ? 5.217 2.237 -3.348 1.00 90.94 84 ALA A N 1
ATOM 665 C CA . ALA A 1 84 ? 6.664 2.293 -3.454 1.00 90.94 84 ALA A CA 1
ATOM 666 C C . ALA A 1 84 ? 7.228 3.370 -2.522 1.00 90.94 84 ALA A C 1
ATOM 668 O O . ALA A 1 84 ? 6.705 4.483 -2.433 1.00 90.94 84 ALA A O 1
ATOM 669 N N . VAL A 1 85 ? 8.303 3.015 -1.824 1.00 91.44 85 VAL A N 1
ATOM 670 C CA . VAL A 1 85 ? 9.001 3.870 -0.865 1.00 91.44 85 VAL A CA 1
ATOM 671 C C . VAL A 1 85 ? 10.492 3.776 -1.167 1.00 91.44 85 VAL A C 1
ATOM 673 O O . VAL A 1 85 ? 11.030 2.673 -1.241 1.00 91.44 85 VAL A O 1
ATOM 676 N N . ASN A 1 86 ? 11.150 4.916 -1.362 1.00 91.94 86 ASN A N 1
ATOM 677 C CA . ASN A 1 86 ? 12.607 5.017 -1.464 1.00 91.94 86 ASN A CA 1
ATOM 678 C C . ASN A 1 86 ? 13.187 5.530 -0.133 1.00 91.94 86 ASN A C 1
ATOM 680 O O . ASN A 1 86 ? 12.456 5.671 0.842 1.00 91.94 86 ASN A O 1
ATOM 684 N N . GLU A 1 87 ? 14.486 5.817 -0.060 1.00 91.75 87 GLU A N 1
ATOM 685 C CA . GLU A 1 87 ? 15.127 6.336 1.163 1.00 91.75 87 GLU A CA 1
ATOM 686 C C . GLU A 1 87 ? 14.545 7.681 1.638 1.00 91.75 87 GLU A C 1
ATOM 688 O O . GLU A 1 87 ? 14.577 7.996 2.831 1.00 91.75 87 GLU A O 1
ATOM 693 N N . ASP A 1 88 ? 13.950 8.453 0.726 1.00 89.69 88 ASP A N 1
ATOM 694 C CA . ASP A 1 88 ? 13.378 9.764 1.006 1.00 89.69 88 ASP A CA 1
ATOM 695 C C . ASP A 1 88 ? 11.909 9.752 1.430 1.00 89.69 88 ASP A C 1
ATOM 697 O O . ASP A 1 88 ? 11.455 10.730 2.041 1.00 89.69 88 ASP A O 1
ATOM 701 N N . GLY A 1 89 ? 11.194 8.658 1.172 1.00 90.69 89 GLY A N 1
ATOM 702 C CA . GLY A 1 89 ? 9.803 8.465 1.552 1.00 90.69 89 GLY A CA 1
ATOM 703 C C . GLY A 1 89 ? 8.971 7.825 0.445 1.00 90.69 89 GLY A C 1
ATOM 704 O O . GLY A 1 89 ? 9.472 7.066 -0.381 1.00 90.69 89 GLY A O 1
ATOM 705 N N . ILE A 1 90 ? 7.665 8.090 0.474 1.00 89.44 90 ILE A N 1
ATOM 706 C CA . ILE A 1 90 ? 6.718 7.578 -0.522 1.00 89.44 90 ILE A CA 1
ATOM 707 C C . ILE A 1 90 ? 7.032 8.183 -1.891 1.00 89.44 90 ILE A C 1
ATOM 709 O O . ILE A 1 90 ? 7.250 9.387 -2.003 1.00 89.44 90 ILE A O 1
ATOM 713 N N . LEU A 1 91 ? 7.009 7.342 -2.923 1.00 89.38 91 LEU A N 1
ATOM 714 C CA . LEU A 1 91 ? 7.088 7.776 -4.310 1.00 89.38 91 LEU A CA 1
ATOM 715 C C . LEU A 1 91 ? 5.703 8.172 -4.830 1.00 89.38 91 LEU A C 1
ATOM 717 O O . LEU A 1 91 ? 4.772 7.360 -4.835 1.00 89.38 91 LEU A O 1
ATOM 721 N N . ASP A 1 92 ? 5.599 9.398 -5.338 1.00 83.19 92 ASP A N 1
ATOM 722 C CA . ASP A 1 92 ? 4.398 9.905 -6.019 1.00 83.19 92 ASP A CA 1
ATOM 723 C C . ASP A 1 92 ? 4.373 9.558 -7.518 1.00 83.19 92 ASP A C 1
ATOM 725 O O . ASP A 1 92 ? 3.361 9.732 -8.199 1.00 83.19 92 ASP A O 1
ATOM 729 N N . GLU A 1 93 ? 5.485 9.051 -8.047 1.00 83.31 93 GLU A N 1
ATOM 730 C CA . GLU A 1 93 ? 5.657 8.743 -9.463 1.00 83.31 93 GLU A CA 1
ATOM 731 C C . GLU A 1 93 ? 5.165 7.341 -9.846 1.00 83.31 93 GLU A C 1
ATOM 733 O O . GLU A 1 93 ? 5.110 6.408 -9.039 1.00 83.31 93 GLU A O 1
ATOM 738 N N . PHE A 1 94 ? 4.816 7.190 -11.123 1.00 85.88 94 PHE A N 1
ATOM 739 C CA . PHE A 1 94 ? 4.520 5.896 -11.721 1.00 85.88 94 PHE A CA 1
ATOM 740 C C . PHE A 1 94 ? 5.828 5.146 -11.978 1.00 85.88 94 PHE A C 1
ATOM 742 O O . PHE A 1 94 ? 6.651 5.601 -12.769 1.00 85.88 94 PHE A O 1
ATOM 749 N N . VAL A 1 95 ? 6.022 4.004 -11.317 1.00 88.69 95 VAL A N 1
ATOM 750 C CA . VAL A 1 95 ? 7.275 3.240 -11.412 1.00 88.69 95 VAL A CA 1
ATOM 751 C C . VAL A 1 95 ? 7.041 2.005 -12.270 1.00 88.69 95 VAL A C 1
ATOM 753 O O . VAL A 1 95 ? 6.376 1.061 -11.833 1.00 88.69 95 VAL A O 1
ATOM 756 N N . ILE A 1 96 ? 7.610 2.010 -13.476 1.00 89.31 96 ILE A N 1
ATOM 757 C CA . ILE A 1 96 ? 7.702 0.845 -14.360 1.00 89.31 96 ILE A CA 1
ATOM 758 C C . ILE A 1 96 ? 9.154 0.383 -14.418 1.00 89.31 96 ILE A C 1
ATOM 760 O O . ILE A 1 96 ? 10.063 1.183 -14.615 1.00 89.31 96 ILE A O 1
ATOM 764 N N . GLU A 1 97 ? 9.357 -0.925 -14.304 1.00 90.00 97 GLU A N 1
ATOM 765 C CA . GLU A 1 97 ? 10.661 -1.554 -14.475 1.00 90.00 97 GLU A CA 1
ATOM 766 C C . GLU A 1 97 ? 10.601 -2.615 -15.575 1.00 90.00 97 GLU A C 1
ATOM 768 O O . GLU A 1 97 ? 9.741 -3.495 -15.551 1.00 90.00 97 GLU A O 1
ATOM 773 N N . VAL A 1 98 ? 11.528 -2.556 -16.530 1.00 87.50 98 VAL A N 1
ATOM 774 C CA . VAL A 1 98 ? 11.668 -3.561 -17.590 1.00 87.50 98 VAL A CA 1
ATOM 775 C C . VAL A 1 98 ? 12.853 -4.458 -17.258 1.00 87.50 98 VAL A C 1
ATOM 777 O O . VAL A 1 98 ? 13.984 -3.990 -17.150 1.00 87.50 98 VAL A O 1
ATOM 780 N N . GLY A 1 99 ? 12.591 -5.754 -17.098 1.00 82.19 99 GLY A N 1
ATOM 781 C CA . GLY A 1 99 ? 13.621 -6.741 -16.796 1.00 82.19 99 GLY A CA 1
ATOM 782 C C . GLY A 1 99 ? 14.608 -6.949 -17.948 1.00 82.19 99 GLY A C 1
ATOM 783 O O . GLY A 1 99 ? 14.318 -6.664 -19.112 1.00 82.19 99 GLY A O 1
ATOM 784 N N . VAL A 1 100 ? 15.775 -7.506 -17.619 1.00 77.06 100 VAL A N 1
ATOM 785 C CA . VAL A 1 100 ? 16.786 -7.945 -18.589 1.00 77.06 100 VAL A CA 1
ATOM 786 C C . VAL A 1 100 ? 16.897 -9.476 -18.511 1.00 77.06 100 VAL A C 1
ATOM 788 O O . VAL A 1 100 ? 17.257 -9.984 -17.450 1.00 77.06 100 VAL A O 1
ATOM 791 N N . PRO A 1 101 ? 16.601 -10.238 -19.587 1.00 77.44 101 PRO A N 1
ATOM 792 C CA . PRO A 1 101 ? 16.179 -9.792 -20.920 1.00 77.44 101 PRO A CA 1
ATOM 793 C C . PRO A 1 101 ? 14.755 -9.210 -20.926 1.00 77.44 101 PRO A C 1
ATOM 795 O O . PRO A 1 101 ? 13.943 -9.561 -20.071 1.00 77.44 101 PRO A O 1
ATOM 798 N N . LYS A 1 102 ? 14.452 -8.366 -21.926 1.00 77.50 102 LYS A N 1
ATOM 799 C CA . LYS A 1 102 ? 13.197 -7.603 -22.096 1.00 77.50 102 LYS A CA 1
ATOM 800 C C . LYS A 1 102 ? 11.966 -8.486 -22.358 1.00 77.50 102 LYS A C 1
ATOM 802 O O . LYS A 1 102 ? 11.405 -8.500 -23.446 1.00 77.50 102 LYS A O 1
ATOM 807 N N . ARG A 1 103 ? 11.595 -9.301 -21.377 1.00 81.31 103 ARG A N 1
ATOM 808 C CA . ARG A 1 103 ? 10.468 -10.246 -21.440 1.00 81.31 103 ARG A CA 1
ATOM 809 C C . ARG A 1 103 ? 9.409 -9.961 -20.388 1.00 81.31 103 ARG A C 1
ATOM 811 O O . ARG A 1 103 ? 8.296 -10.456 -20.510 1.00 81.31 103 ARG A O 1
ATOM 818 N N . VAL A 1 104 ? 9.752 -9.181 -19.366 1.00 90.12 104 VAL A N 1
ATOM 819 C CA . VAL A 1 104 ? 8.865 -8.858 -18.249 1.00 90.12 104 VAL A CA 1
ATOM 820 C C . VAL A 1 104 ? 8.945 -7.366 -17.977 1.00 90.12 104 VAL A C 1
ATOM 822 O O . VAL A 1 104 ? 10.038 -6.811 -17.865 1.00 90.12 104 VAL A O 1
ATOM 825 N N . MET A 1 105 ? 7.783 -6.732 -17.870 1.00 90.31 105 MET A N 1
ATOM 826 C CA . MET A 1 105 ? 7.634 -5.354 -17.426 1.00 90.31 105 MET A CA 1
ATOM 827 C C . MET A 1 105 ? 6.787 -5.352 -16.154 1.00 90.31 105 MET A C 1
ATOM 829 O O . MET A 1 105 ? 5.676 -5.877 -16.146 1.00 90.31 105 MET A O 1
ATOM 833 N N . ASN A 1 106 ? 7.324 -4.780 -15.080 1.00 91.31 106 ASN A N 1
ATOM 834 C CA . ASN A 1 106 ? 6.694 -4.717 -13.768 1.00 91.31 106 ASN A CA 1
ATOM 835 C C . ASN A 1 106 ? 6.174 -3.305 -13.509 1.00 91.31 106 ASN A C 1
ATOM 837 O O . ASN A 1 106 ? 6.943 -2.346 -13.517 1.00 91.31 106 ASN A O 1
ATOM 841 N N . VAL A 1 107 ? 4.883 -3.185 -13.206 1.00 90.69 107 VAL A N 1
ATOM 842 C CA . VAL A 1 107 ? 4.302 -1.946 -12.678 1.00 90.69 107 VAL A CA 1
ATOM 843 C C . VAL A 1 107 ? 4.437 -1.986 -11.160 1.00 90.69 107 VAL A C 1
ATOM 845 O O . VAL A 1 107 ? 3.674 -2.664 -10.477 1.00 90.69 107 VAL A O 1
ATOM 848 N N . ARG A 1 108 ? 5.451 -1.302 -10.629 1.00 88.62 108 ARG A N 1
ATOM 849 C CA . ARG A 1 108 ? 5.815 -1.352 -9.204 1.00 88.62 108 ARG A CA 1
ATOM 850 C C . ARG A 1 108 ? 5.088 -0.316 -8.357 1.00 88.62 108 ARG A C 1
ATOM 852 O O . ARG A 1 108 ? 4.897 -0.539 -7.166 1.00 88.62 108 ARG A O 1
ATOM 859 N N . ASN A 1 109 ? 4.685 0.804 -8.952 1.00 90.06 109 ASN A N 1
ATOM 860 C CA . ASN A 1 109 ? 3.912 1.836 -8.268 1.00 90.06 109 ASN A CA 1
ATOM 861 C C . ASN A 1 109 ? 2.911 2.464 -9.226 1.00 90.06 109 ASN A C 1
ATOM 863 O O . ASN A 1 109 ? 3.301 2.928 -10.294 1.00 90.06 109 ASN A O 1
ATOM 867 N N . ALA A 1 110 ? 1.649 2.521 -8.811 1.00 86.56 110 ALA A N 1
ATOM 868 C CA . ALA A 1 110 ? 0.598 3.275 -9.476 1.00 86.56 110 ALA A CA 1
ATOM 869 C C . ALA A 1 110 ? 0.035 4.317 -8.498 1.00 86.56 110 ALA A C 1
ATOM 871 O O . ALA A 1 110 ? -0.599 3.932 -7.505 1.00 86.56 110 ALA A O 1
ATOM 872 N N . PRO A 1 111 ? 0.269 5.624 -8.723 1.00 78.81 111 PRO A N 1
ATOM 873 C CA . PRO A 1 111 ? -0.203 6.645 -7.803 1.00 78.81 111 PRO A CA 1
ATOM 874 C C . PRO A 1 111 ? -1.734 6.706 -7.777 1.00 78.81 111 PRO A C 1
ATOM 876 O O . PRO A 1 111 ? -2.437 6.314 -8.710 1.00 78.81 111 PRO A O 1
ATOM 879 N N . SER A 1 112 ? -2.266 7.176 -6.651 1.00 76.62 112 SER A N 1
ATOM 880 C CA . SER A 1 112 ? -3.710 7.307 -6.450 1.00 76.62 112 SER A CA 1
ATOM 881 C C . SER A 1 112 ? -4.252 8.543 -7.176 1.00 76.62 112 SER A C 1
ATOM 883 O O . SER A 1 112 ? -3.565 9.562 -7.172 1.00 76.62 112 SER A O 1
ATOM 885 N N . PRO A 1 113 ? -5.494 8.513 -7.706 1.00 82.31 113 PRO A N 1
ATOM 886 C CA . PRO A 1 113 ? -6.442 7.392 -7.706 1.00 82.31 113 PRO A CA 1
ATOM 887 C C . PRO A 1 113 ? -6.278 6.474 -8.933 1.00 82.31 113 PRO A C 1
ATOM 889 O O . PRO A 1 113 ? -6.807 6.751 -10.009 1.00 82.31 113 PRO A O 1
ATOM 892 N N . ALA A 1 114 ? -5.610 5.329 -8.751 1.00 84.38 114 ALA A N 1
ATOM 893 C CA . ALA A 1 114 ? -5.268 4.411 -9.843 1.00 84.38 114 ALA A CA 1
ATOM 894 C C . ALA A 1 114 ? -6.493 3.819 -10.562 1.00 84.38 114 ALA A C 1
ATOM 896 O O . ALA A 1 114 ? -6.461 3.626 -11.772 1.00 84.38 114 ALA A O 1
ATOM 897 N N . CYS A 1 115 ? -7.593 3.570 -9.842 1.00 86.62 115 CYS A N 1
ATOM 898 C CA . CYS A 1 115 ? -8.821 3.047 -10.447 1.00 86.62 115 CYS A CA 1
ATOM 899 C C . CYS A 1 115 ? -9.416 4.046 -11.457 1.00 86.62 115 CYS A C 1
ATOM 901 O O . CYS A 1 115 ? -9.673 3.700 -12.610 1.00 86.62 115 CYS A O 1
ATOM 903 N N . THR A 1 116 ? -9.547 5.313 -11.054 1.00 89.94 116 THR A N 1
ATOM 904 C CA . THR A 1 116 ? -10.078 6.386 -11.908 1.00 89.94 116 THR A CA 1
ATOM 905 C C . THR A 1 116 ? -9.121 6.741 -13.047 1.00 89.94 116 THR A C 1
ATOM 907 O O . THR A 1 116 ? -9.562 7.028 -14.154 1.00 89.94 116 THR A O 1
ATOM 910 N N . ALA A 1 117 ? -7.808 6.687 -12.804 1.00 88.50 117 ALA A N 1
ATOM 911 C CA . ALA A 1 117 ? -6.776 6.973 -13.801 1.00 88.50 117 ALA A CA 1
ATOM 912 C C . ALA A 1 117 ? -6.356 5.745 -14.637 1.00 88.50 117 ALA A C 1
ATOM 914 O O . ALA A 1 117 ? -5.368 5.813 -15.370 1.00 88.50 117 ALA A O 1
ATOM 915 N N . SER A 1 118 ? -7.087 4.630 -14.549 1.00 91.06 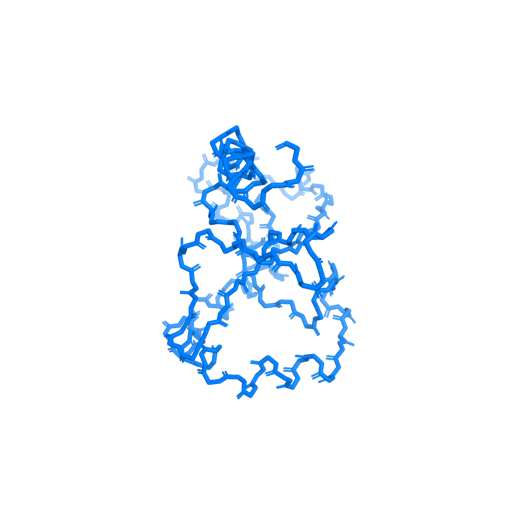118 SER A N 1
ATOM 916 C CA . SER A 1 118 ? -6.687 3.332 -15.115 1.00 91.06 118 SER A CA 1
ATOM 917 C C . SER A 1 118 ? -6.401 3.373 -16.617 1.00 91.06 118 SER A C 1
ATOM 919 O O . SER A 1 118 ? -5.414 2.790 -17.052 1.00 91.06 118 SER A O 1
ATOM 921 N N . LEU A 1 119 ? -7.183 4.118 -17.405 1.00 93.31 119 LEU A N 1
ATOM 922 C CA . LEU A 1 119 ? -6.940 4.273 -18.847 1.00 93.31 119 LEU A CA 1
ATOM 923 C C . LEU A 1 119 ? -5.649 5.045 -19.143 1.00 93.31 119 LEU A C 1
ATOM 925 O O . LEU A 1 119 ? -4.897 4.683 -20.044 1.00 93.31 119 LEU A O 1
ATOM 929 N N . ARG A 1 120 ? -5.352 6.090 -18.362 1.00 89.75 120 ARG A N 1
ATOM 930 C CA . ARG A 1 120 ? -4.120 6.870 -18.537 1.00 89.75 120 ARG A CA 1
ATOM 931 C C . ARG A 1 120 ? -2.886 6.077 -18.112 1.00 89.75 120 ARG A C 1
ATOM 933 O O . ARG A 1 120 ? -1.838 6.214 -18.745 1.00 89.75 120 ARG A O 1
ATOM 940 N N . ILE A 1 121 ? -3.032 5.258 -17.070 1.00 89.31 121 ILE A N 1
ATOM 941 C CA . ILE A 1 121 ? -2.032 4.286 -16.621 1.00 89.31 121 ILE A CA 1
ATOM 942 C C . ILE A 1 121 ? -1.805 3.237 -17.711 1.00 89.31 121 ILE A C 1
ATOM 944 O O . ILE A 1 121 ? -0.659 2.999 -18.073 1.00 89.31 121 ILE A O 1
ATOM 948 N N . ALA A 1 122 ? -2.872 2.668 -18.280 1.00 92.56 122 ALA A N 1
ATOM 949 C CA . ALA A 1 122 ? -2.784 1.695 -19.366 1.00 92.56 122 ALA A CA 1
ATOM 950 C C . ALA A 1 122 ? -2.033 2.263 -20.576 1.00 92.56 122 ALA A C 1
ATOM 952 O O . ALA A 1 122 ? -1.137 1.599 -21.086 1.00 92.56 122 ALA A O 1
ATOM 953 N N . GLN A 1 123 ? -2.312 3.512 -20.967 1.00 92.62 123 GLN A N 1
ATOM 954 C CA . GLN A 1 123 ? -1.542 4.188 -22.012 1.00 92.62 123 GLN A CA 1
ATOM 955 C C . GLN A 1 123 ? -0.052 4.265 -21.655 1.00 92.62 123 GLN A C 1
ATO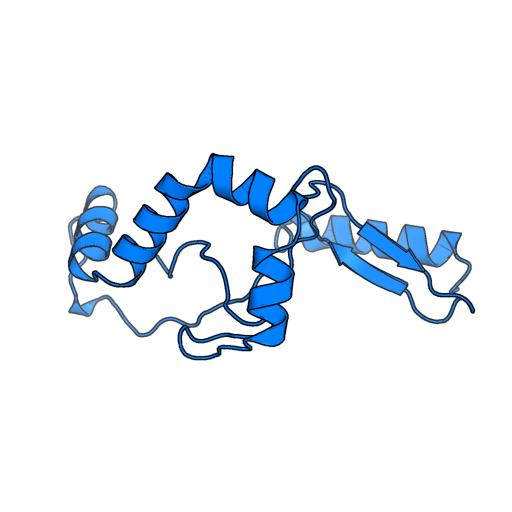M 957 O O . GLN A 1 123 ? 0.784 3.863 -22.449 1.00 92.62 123 GLN A O 1
ATOM 962 N N . GLY A 1 124 ? 0.288 4.695 -20.433 1.00 90.81 124 GLY A N 1
ATOM 963 C CA . G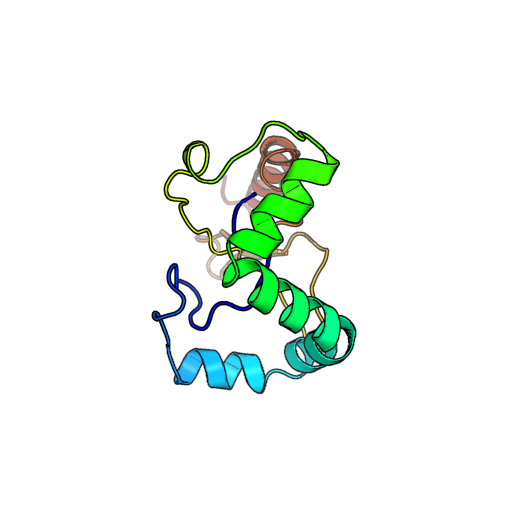LY A 1 124 ? 1.686 4.758 -19.995 1.00 90.81 124 GLY A CA 1
ATOM 964 C C . GLY A 1 124 ? 2.383 3.394 -19.992 1.00 90.81 124 GLY A C 1
ATOM 965 O O . GLY A 1 124 ? 3.565 3.310 -20.310 1.00 90.81 124 GLY A O 1
ATOM 966 N N . VAL A 1 125 ? 1.662 2.319 -19.670 1.00 92.12 125 VAL A N 1
ATOM 967 C CA . VAL A 1 125 ? 2.171 0.943 -19.762 1.00 92.12 125 VAL A CA 1
ATOM 968 C C . VAL A 1 125 ? 2.454 0.563 -21.21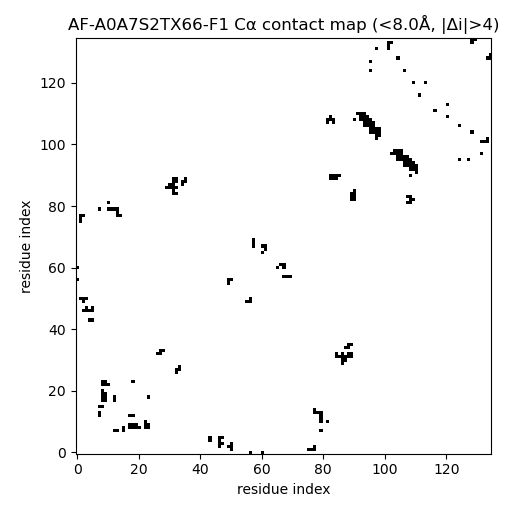8 1.00 92.12 125 VAL A C 1
ATOM 970 O O . VAL A 1 125 ? 3.530 0.040 -21.496 1.00 92.12 125 VAL A O 1
ATOM 973 N N . VAL A 1 126 ? 1.532 0.848 -22.143 1.00 94.12 126 VAL A N 1
ATOM 974 C CA . VAL A 1 126 ? 1.712 0.569 -23.580 1.00 94.12 126 VAL A CA 1
ATOM 975 C C . VAL A 1 126 ? 2.897 1.350 -24.145 1.00 94.12 126 VAL A C 1
ATOM 977 O O . VAL A 1 126 ? 3.783 0.737 -24.733 1.00 94.12 126 VAL A O 1
ATOM 980 N N . ASP A 1 127 ? 2.980 2.655 -23.872 1.00 93.00 127 ASP A N 1
ATOM 981 C CA . ASP A 1 127 ? 4.071 3.517 -24.348 1.00 93.00 127 ASP A CA 1
ATOM 982 C C . ASP A 1 127 ? 5.450 2.984 -23.897 1.00 93.00 127 ASP A C 1
ATOM 984 O O . ASP A 1 127 ? 6.416 2.966 -24.661 1.00 93.00 127 ASP A O 1
ATOM 988 N N . ASN A 1 128 ? 5.554 2.502 -22.649 1.00 91.31 128 ASN A N 1
ATOM 989 C CA . ASN A 1 128 ? 6.788 1.906 -22.125 1.00 91.31 128 ASN A CA 1
ATOM 990 C C . ASN A 1 128 ? 7.101 0.541 -22.758 1.00 91.31 128 ASN A C 1
ATOM 992 O O . ASN A 1 128 ? 8.272 0.226 -22.978 1.00 91.31 128 ASN A O 1
ATOM 996 N N . ALA A 1 129 ? 6.081 -0.267 -23.058 1.00 91.69 129 ALA A N 1
ATOM 997 C CA . ALA A 1 129 ? 6.255 -1.550 -23.730 1.00 91.69 129 ALA A CA 1
ATOM 998 C C . ALA A 1 129 ? 6.770 -1.372 -25.170 1.00 91.69 129 ALA A C 1
ATOM 1000 O O . ALA A 1 129 ? 7.710 -2.065 -25.566 1.00 91.69 129 ALA A O 1
ATOM 1001 N N . GLU A 1 130 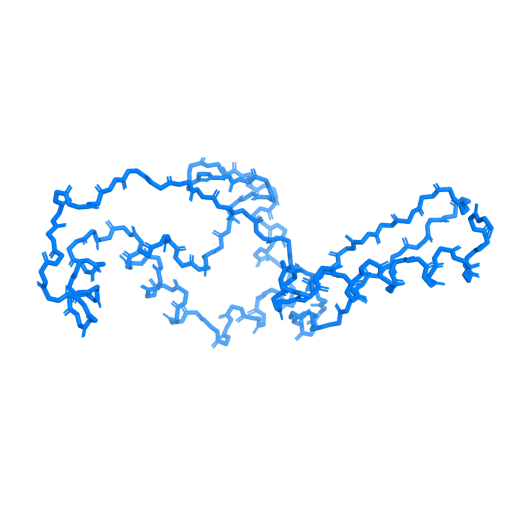? 6.220 -0.407 -25.912 1.00 92.69 130 GLU A N 1
ATOM 1002 C CA . GLU A 1 130 ? 6.682 -0.032 -27.255 1.00 92.69 130 GLU A CA 1
ATOM 1003 C C . GLU A 1 130 ? 8.128 0.478 -27.216 1.00 92.69 130 GLU A C 1
ATOM 1005 O O . GLU A 1 130 ? 8.992 -0.032 -27.928 1.00 92.69 130 GLU A O 1
ATOM 1010 N N . ALA A 1 131 ? 8.441 1.418 -26.314 1.00 89.75 131 ALA A N 1
ATOM 1011 C CA . ALA A 1 131 ? 9.797 1.954 -26.165 1.00 89.75 131 ALA A CA 1
ATOM 1012 C C . ALA A 1 131 ? 10.828 0.874 -25.786 1.00 89.75 131 ALA A C 1
ATOM 1014 O O . ALA A 1 131 ? 11.997 0.930 -26.181 1.00 89.75 131 ALA A O 1
ATOM 1015 N N . ALA A 1 132 ? 10.405 -0.134 -25.024 1.00 89.25 132 ALA A N 1
ATOM 1016 C CA . ALA A 1 132 ? 11.241 -1.272 -24.685 1.00 89.25 132 ALA A CA 1
ATOM 1017 C C . ALA A 1 132 ? 11.353 -2.307 -25.823 1.00 89.25 132 ALA A C 1
ATOM 1019 O O . ALA A 1 132 ? 12.301 -3.096 -25.797 1.00 89.25 132 ALA A O 1
ATOM 1020 N N . GLY A 1 133 ? 10.487 -2.277 -26.839 1.00 89.69 133 GLY A N 1
ATOM 1021 C CA . GLY A 1 133 ? 10.491 -3.210 -27.968 1.00 89.69 133 GLY A CA 1
ATOM 1022 C C . GLY A 1 133 ? 9.871 -4.566 -27.634 1.00 89.69 133 GLY A C 1
ATOM 1023 O O . GLY A 1 133 ? 10.386 -5.599 -28.062 1.00 89.69 133 GLY A O 1
ATOM 1024 N N . PHE A 1 134 ? 8.816 -4.578 -26.813 1.00 87.75 134 PHE A N 1
ATOM 1025 C CA . PHE A 1 134 ? 8.029 -5.791 -26.559 1.00 87.75 134 PHE A CA 1
ATOM 1026 C C . PHE A 1 134 ? 7.210 -6.224 -27.780 1.00 87.75 134 PHE A C 1
ATOM 1028 O O . PHE A 1 134 ? 6.961 -7.420 -27.944 1.00 87.75 134 PHE A O 1
ATOM 1035 N N . PHE A 1 135 ? 6.793 -5.263 -28.604 1.00 86.44 135 PHE A N 1
ATOM 1036 C CA . PHE A 1 135 ? 6.085 -5.438 -29.867 1.00 86.44 135 PHE A CA 1
ATOM 1037 C C . PHE A 1 135 ? 6.375 -4.254 -30.791 1.00 86.44 135 PHE A C 1
ATOM 1039 O O . PHE A 1 135 ? 6.762 -3.186 -30.263 1.00 86.44 135 PHE A O 1
#

Mean predicted aligned error: 6.01 Å